Protein AF-A0A4R4U1P6-F1 (afdb_monomer)

Sequence (79 aa):
MPRPRRRPVRPSEARVRRLQELGELHREWVAETADAAGFRPEEHPTPGSDYNLHHVDLDAPGPAQDEFHRRARQVMVLR

Mean predicted aligned error: 5.05 Å

Nearest PDB structures (foldseek):
  5y5z-assembly1_Y  TM=3.403E-01  e=9.945E+00  Thermus thermophilus HB8

pLDDT: mean 93.17, std 7.04, range [61.47, 98.62]

Foldseek 3Di:
DDDDDDDDDDDDPLQVVLVVVLVVLVVVLCVVQVVVQDQDCVVVVDPPDPCVVCSCVPRGPPVSNVVSVVVSCVSVVHD

Structure (mmCIF, N/CA/C/O backbone):
data_AF-A0A4R4U1P6-F1
#
_entry.id   AF-A0A4R4U1P6-F1
#
loop_
_atom_site.group_PDB
_atom_site.id
_atom_site.type_symbol
_atom_site.label_atom_id
_atom_site.label_alt_id
_atom_site.label_comp_id
_atom_site.label_asym_id
_atom_site.label_entity_id
_atom_site.label_seq_id
_atom_site.pdbx_PDB_ins_code
_atom_site.Cartn_x
_atom_site.Cartn_y
_atom_site.Cartn_z
_atom_site.occupancy
_atom_site.B_iso_or_equiv
_atom_site.auth_seq_id
_atom_site.auth_comp_id
_atom_site.auth_asym_id
_atom_site.auth_atom_id
_atom_site.pdbx_PDB_model_num
ATOM 1 N N . MET A 1 1 ? -10.076 33.507 -2.597 1.00 61.47 1 MET A N 1
ATOM 2 C CA . MET A 1 1 ? -10.461 33.166 -1.207 1.00 61.47 1 MET A CA 1
ATOM 3 C C . MET A 1 1 ? -9.620 31.979 -0.739 1.00 61.47 1 MET A C 1
ATOM 5 O O . MET A 1 1 ? -9.772 30.912 -1.327 1.00 61.47 1 MET A O 1
ATOM 9 N N . PRO A 1 2 ? -8.702 32.122 0.234 1.00 70.75 2 PRO A N 1
ATOM 10 C CA . PRO A 1 2 ? -7.976 30.976 0.782 1.00 70.75 2 PRO A CA 1
ATOM 11 C C . PRO A 1 2 ? -8.940 30.056 1.548 1.00 70.75 2 PRO A C 1
ATOM 13 O O . PRO A 1 2 ? -9.786 30.530 2.306 1.00 70.75 2 PRO A O 1
ATOM 16 N N . ARG A 1 3 ? -8.845 28.736 1.335 1.00 72.19 3 ARG A N 1
ATOM 17 C CA . ARG A 1 3 ? -9.664 27.758 2.071 1.00 72.19 3 ARG A CA 1
ATOM 18 C C . ARG A 1 3 ? -9.285 27.789 3.559 1.00 72.19 3 ARG A C 1
ATOM 20 O O . ARG A 1 3 ? -8.090 27.771 3.863 1.00 72.19 3 ARG A O 1
ATOM 27 N N . PRO A 1 4 ? -10.256 27.799 4.489 1.00 75.88 4 PRO A N 1
ATOM 28 C CA . PRO A 1 4 ? -9.956 27.763 5.913 1.00 75.88 4 PRO A CA 1
ATOM 29 C C . PRO A 1 4 ? -9.192 26.480 6.251 1.00 75.88 4 PRO A C 1
ATOM 31 O O . PRO A 1 4 ? -9.610 25.374 5.894 1.00 75.88 4 PRO A O 1
ATOM 34 N N . ARG A 1 5 ? -8.052 26.629 6.935 1.00 76.62 5 ARG A N 1
ATOM 35 C CA . ARG A 1 5 ? -7.264 25.499 7.434 1.00 76.62 5 ARG A CA 1
ATOM 36 C C . ARG A 1 5 ? -8.096 24.755 8.476 1.00 76.62 5 ARG A C 1
ATOM 38 O O . ARG A 1 5 ? -8.370 25.285 9.549 1.00 76.62 5 ARG A O 1
ATOM 45 N N . ARG A 1 6 ? -8.519 23.528 8.157 1.00 80.75 6 ARG A N 1
ATOM 46 C CA . ARG A 1 6 ? -9.173 22.648 9.133 1.00 80.75 6 ARG A CA 1
ATOM 47 C C . ARG A 1 6 ? -8.167 22.300 10.228 1.00 80.75 6 ARG A C 1
ATOM 49 O O . ARG A 1 6 ? -7.036 21.925 9.925 1.00 80.75 6 ARG A O 1
ATOM 56 N N . ARG A 1 7 ? -8.582 22.418 11.492 1.00 86.31 7 ARG A N 1
ATOM 57 C CA . ARG A 1 7 ? -7.779 21.972 12.635 1.00 86.31 7 ARG A CA 1
ATOM 58 C C . ARG A 1 7 ? -7.550 20.460 12.496 1.00 86.31 7 ARG A C 1
ATOM 60 O O . ARG A 1 7 ? -8.533 19.743 12.300 1.00 86.31 7 ARG A O 1
ATOM 67 N N . PRO A 1 8 ? -6.304 19.965 12.565 1.00 84.81 8 PRO A N 1
ATOM 68 C CA . PRO A 1 8 ? -6.052 18.533 12.514 1.00 84.81 8 PRO A CA 1
ATOM 69 C C . PRO A 1 8 ? -6.736 17.856 13.705 1.00 84.81 8 PRO A C 1
ATOM 71 O O . PRO A 1 8 ? -6.592 18.289 14.848 1.00 84.81 8 PRO A O 1
ATOM 74 N N . VAL A 1 9 ? -7.518 16.815 13.420 1.00 88.88 9 VAL A N 1
ATOM 75 C CA . VAL A 1 9 ? -8.218 16.007 14.424 1.00 88.88 9 VAL A CA 1
ATOM 76 C C . VAL A 1 9 ? -7.517 14.662 14.507 1.00 88.88 9 VAL A C 1
ATOM 78 O O . VAL A 1 9 ? -7.287 14.015 13.483 1.00 88.88 9 VAL A O 1
ATOM 81 N N . ARG A 1 10 ? -7.175 14.241 15.727 1.00 90.62 10 ARG A N 1
ATOM 82 C CA . ARG A 1 10 ? -6.569 12.929 15.958 1.00 90.62 10 ARG A CA 1
ATOM 83 C C . ARG A 1 10 ? -7.548 11.822 15.526 1.00 90.62 10 ARG A C 1
ATOM 85 O O . ARG A 1 10 ? -8.726 11.902 15.876 1.00 90.62 10 ARG A O 1
ATOM 92 N N . PRO A 1 11 ? -7.092 10.784 14.804 1.00 93.44 11 PRO A N 1
ATOM 93 C CA . PRO A 1 11 ? -7.910 9.608 14.517 1.00 93.44 11 PRO A CA 1
ATOM 94 C C . PRO A 1 11 ? -8.417 8.929 15.797 1.00 93.44 11 PRO A C 1
ATOM 96 O O . PRO A 1 11 ? -7.741 8.953 16.825 1.00 93.44 11 PRO A O 1
ATOM 99 N N . SER A 1 12 ? -9.580 8.276 15.723 1.00 96.38 12 SER A N 1
ATOM 100 C CA . SER A 1 12 ? -10.046 7.399 16.803 1.00 96.38 12 SER A CA 1
ATOM 101 C C . SER A 1 12 ? -9.097 6.214 16.991 1.00 96.38 12 SER A C 1
ATOM 103 O O . SER A 1 12 ? -8.440 5.787 16.041 1.00 96.38 12 SER A O 1
ATOM 105 N N . GLU A 1 13 ? -9.061 5.623 18.185 1.00 97.75 13 GLU A N 1
ATOM 106 C CA . GLU A 1 13 ? -8.220 4.447 18.451 1.00 97.75 13 GLU A CA 1
ATOM 107 C C . GLU A 1 13 ? -8.521 3.281 17.508 1.00 97.75 13 GLU A C 1
ATOM 109 O O . GLU A 1 13 ? -7.607 2.633 17.011 1.00 97.75 13 GLU A O 1
ATOM 114 N N . ALA A 1 14 ? -9.800 3.044 17.202 1.00 97.31 14 ALA A N 1
ATOM 115 C CA . ALA A 1 14 ? -10.195 2.020 16.241 1.00 97.31 14 ALA A CA 1
ATOM 116 C C . ALA A 1 14 ? -9.614 2.292 14.845 1.00 97.31 14 ALA A C 1
ATOM 118 O O . ALA A 1 14 ? -9.204 1.363 14.158 1.00 97.31 14 ALA A O 1
ATOM 119 N N . ARG A 1 15 ? -9.547 3.563 14.425 1.00 96.38 15 ARG A N 1
ATOM 120 C CA . ARG A 1 15 ? -8.901 3.938 13.163 1.00 96.38 15 ARG A CA 1
ATOM 121 C C . ARG A 1 15 ? -7.385 3.766 13.236 1.00 96.38 15 ARG A C 1
ATOM 123 O O . ARG A 1 15 ? -6.809 3.304 12.262 1.00 96.38 15 ARG A O 1
ATOM 130 N N . VAL A 1 16 ? -6.755 4.100 14.362 1.00 97.56 16 VAL A N 1
ATOM 131 C CA . VAL A 1 16 ? -5.314 3.869 14.566 1.00 97.56 16 VAL A CA 1
ATOM 132 C C . VAL A 1 16 ? -4.985 2.379 14.461 1.00 97.56 16 VAL A C 1
ATOM 134 O O . VAL A 1 16 ? -4.089 2.029 13.704 1.00 97.56 16 VAL A O 1
ATOM 137 N N . ARG A 1 17 ? -5.748 1.508 15.135 1.00 98.12 17 ARG A N 1
ATOM 138 C CA . ARG A 1 17 ? -5.544 0.050 15.082 1.00 98.12 17 ARG A CA 1
ATOM 139 C C . ARG A 1 17 ? -5.631 -0.502 13.658 1.00 98.12 17 ARG A C 1
ATOM 141 O O . ARG A 1 17 ? -4.745 -1.232 13.242 1.00 98.12 17 ARG A O 1
ATOM 148 N N . ARG A 1 18 ? -6.633 -0.080 12.879 1.00 98.38 18 ARG A N 1
ATOM 149 C CA . ARG A 1 18 ? -6.761 -0.492 11.468 1.00 98.38 18 ARG A CA 1
ATOM 150 C C . ARG A 1 18 ? -5.601 -0.015 10.599 1.00 98.38 18 ARG A C 1
ATOM 152 O O . ARG A 1 18 ? -5.166 -0.740 9.721 1.00 98.38 18 ARG A O 1
ATOM 159 N N . LEU A 1 19 ? -5.095 1.198 10.830 1.00 97.81 19 LEU A N 1
ATOM 160 C CA . LEU A 1 19 ? -3.934 1.703 10.091 1.00 97.81 19 LEU A CA 1
ATOM 161 C C . LEU A 1 19 ? -2.653 0.934 10.441 1.00 97.81 19 LEU A C 1
ATOM 163 O O . LEU A 1 19 ? -1.821 0.734 9.565 1.00 97.81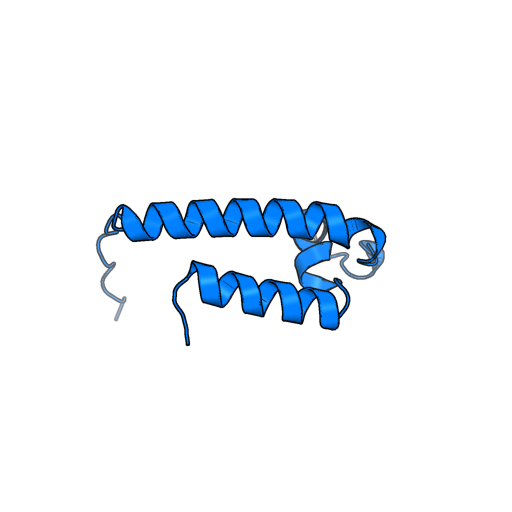 19 LEU A O 1
ATOM 167 N N . GLN A 1 20 ? -2.503 0.494 11.693 1.00 98.44 20 GLN A N 1
ATOM 168 C CA . GLN A 1 20 ? -1.395 -0.374 12.101 1.00 98.44 20 GLN A CA 1
ATOM 169 C C . GLN A 1 20 ? -1.494 -1.737 11.418 1.00 98.44 20 GLN A C 1
ATOM 171 O O . GLN A 1 20 ? -0.533 -2.171 10.798 1.00 98.44 20 GLN A O 1
ATOM 176 N N . GLU A 1 21 ? -2.670 -2.362 11.459 1.00 98.56 21 GLU A N 1
ATOM 177 C CA . GLU A 1 21 ? -2.929 -3.640 10.790 1.00 98.56 21 GLU A CA 1
ATOM 178 C C . GLU A 1 21 ? -2.712 -3.551 9.271 1.00 98.56 21 GLU A C 1
ATOM 180 O O . GLU A 1 21 ? -2.084 -4.426 8.685 1.00 98.56 21 GLU A O 1
ATOM 185 N N . LEU A 1 22 ? -3.146 -2.456 8.637 1.00 98.50 22 LEU A N 1
ATOM 186 C CA . LEU A 1 22 ? -2.885 -2.196 7.221 1.00 98.50 22 LEU A CA 1
ATOM 187 C C . LEU A 1 22 ? -1.384 -2.046 6.930 1.00 98.50 22 LEU A C 1
ATOM 189 O O . LEU A 1 22 ? -0.918 -2.501 5.891 1.00 98.50 22 LEU A O 1
ATOM 193 N N . GLY A 1 23 ? -0.632 -1.415 7.835 1.00 98.12 23 GLY A N 1
ATOM 194 C CA . GLY A 1 23 ? 0.817 -1.270 7.710 1.00 98.12 23 GLY A CA 1
ATOM 195 C C . GLY A 1 23 ? 1.570 -2.595 7.854 1.00 98.12 23 GLY A C 1
ATOM 196 O O . GLY A 1 23 ? 2.526 -2.824 7.120 1.00 98.12 23 GLY A O 1
ATOM 197 N N . GLU A 1 24 ? 1.140 -3.479 8.758 1.00 98.62 24 GLU A N 1
ATOM 198 C CA . GLU A 1 24 ? 1.697 -4.837 8.865 1.00 98.62 24 GLU A CA 1
ATOM 199 C C . GLU A 1 24 ? 1.363 -5.667 7.619 1.00 98.62 24 GLU A C 1
ATOM 201 O O . GLU A 1 24 ? 2.263 -6.247 7.019 1.00 98.62 24 GLU A O 1
ATOM 206 N N . LEU A 1 25 ? 0.107 -5.622 7.155 1.00 98.44 25 LEU A N 1
ATOM 207 C CA . LEU A 1 25 ? -0.313 -6.260 5.904 1.00 98.44 25 LEU A CA 1
ATOM 208 C C . LEU A 1 25 ? 0.536 -5.796 4.710 1.00 98.44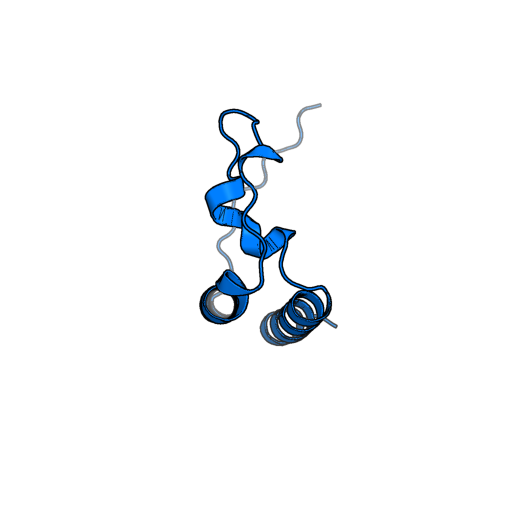 25 LEU A C 1
ATOM 210 O O . LEU A 1 25 ? 0.949 -6.614 3.895 1.00 98.44 25 LEU A O 1
ATOM 214 N N . HIS A 1 26 ? 0.781 -4.487 4.590 1.00 98.19 26 HIS A N 1
ATOM 215 C CA . HIS A 1 26 ? 1.614 -3.928 3.522 1.00 98.19 26 HIS A CA 1
ATOM 216 C C . HIS A 1 26 ? 3.065 -4.388 3.631 1.00 98.19 26 HIS A C 1
ATOM 218 O O . HIS A 1 26 ? 3.646 -4.789 2.629 1.00 98.19 26 HIS A O 1
ATOM 224 N N . ARG A 1 27 ? 3.630 -4.415 4.843 1.00 97.69 27 ARG A N 1
ATOM 225 C CA . ARG A 1 27 ? 4.995 -4.904 5.069 1.00 97.69 27 ARG A CA 1
ATOM 2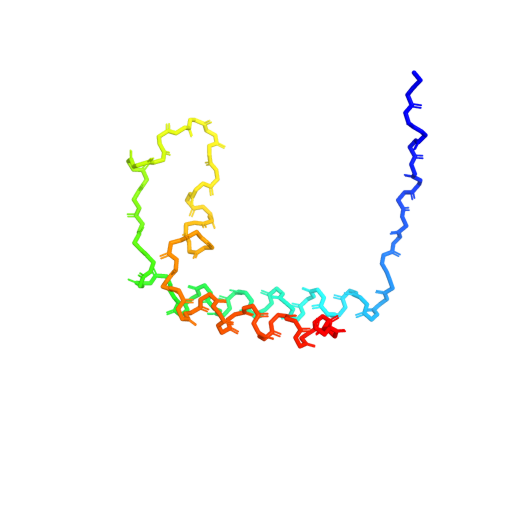26 C C . ARG A 1 27 ? 5.158 -6.361 4.639 1.00 97.69 27 ARG A C 1
ATOM 228 O O . ARG A 1 27 ? 6.129 -6.674 3.955 1.00 97.69 27 ARG A O 1
ATOM 235 N N . GLU A 1 28 ? 4.233 -7.229 5.043 1.00 97.88 28 GLU A N 1
ATOM 236 C CA . GLU A 1 28 ? 4.224 -8.644 4.647 1.00 97.88 28 GLU A CA 1
ATOM 237 C C . GLU A 1 28 ? 4.110 -8.780 3.127 1.00 97.88 28 GLU A C 1
ATOM 239 O O . GLU A 1 28 ? 4.933 -9.438 2.496 1.00 97.88 28 GLU A O 1
ATOM 244 N N . TRP A 1 29 ? 3.147 -8.078 2.529 1.00 98.00 29 TRP A N 1
ATOM 245 C CA . TRP A 1 29 ? 2.917 -8.112 1.090 1.00 98.00 29 TRP A CA 1
ATOM 246 C C . TRP A 1 29 ? 4.132 -7.643 0.277 1.00 98.00 29 TRP A C 1
ATOM 248 O O . TRP A 1 29 ? 4.488 -8.289 -0.709 1.00 98.00 29 TRP A O 1
ATOM 258 N N . VAL A 1 30 ? 4.804 -6.565 0.701 1.00 97.31 30 VAL A N 1
ATOM 259 C CA . VAL A 1 30 ? 6.041 -6.093 0.061 1.00 97.31 30 VAL A CA 1
ATOM 260 C C . VAL A 1 30 ? 7.126 -7.162 0.139 1.00 97.31 30 VAL A C 1
ATOM 262 O O . VAL A 1 30 ? 7.757 -7.452 -0.873 1.00 97.31 30 VAL A O 1
ATOM 265 N N . ALA A 1 31 ? 7.328 -7.774 1.310 1.00 96.19 31 ALA A N 1
ATOM 266 C CA . ALA A 1 31 ? 8.347 -8.805 1.493 1.00 96.19 31 ALA A CA 1
ATOM 267 C C . ALA A 1 31 ? 8.106 -10.040 0.607 1.00 96.19 31 ALA A C 1
ATOM 269 O O . ALA A 1 31 ? 9.059 -10.613 0.090 1.00 96.19 31 ALA A O 1
ATOM 270 N N . GLU A 1 32 ? 6.846 -10.426 0.403 1.00 96.19 32 GLU A N 1
ATOM 271 C CA . GLU A 1 32 ? 6.466 -11.565 -0.444 1.00 96.19 32 GLU A CA 1
ATOM 272 C C . GLU A 1 32 ? 6.517 -11.249 -1.947 1.00 96.19 32 GLU A C 1
ATOM 274 O O . GLU A 1 32 ? 6.727 -12.146 -2.762 1.00 96.19 32 GLU A O 1
ATOM 279 N N . THR A 1 33 ? 6.310 -9.985 -2.324 1.00 96.88 33 THR A N 1
ATOM 280 C CA . THR A 1 33 ? 6.123 -9.583 -3.729 1.00 96.88 33 THR A CA 1
ATOM 281 C C . THR A 1 33 ? 7.367 -8.940 -4.342 1.00 96.88 33 THR A C 1
ATOM 283 O O . THR A 1 33 ? 7.454 -8.862 -5.566 1.00 96.88 33 THR A O 1
ATOM 286 N N . ALA A 1 34 ? 8.339 -8.508 -3.532 1.00 92.75 34 ALA A N 1
ATOM 287 C CA . ALA A 1 34 ? 9.517 -7.766 -3.990 1.00 92.75 34 ALA A CA 1
ATOM 288 C C . ALA A 1 34 ? 10.269 -8.457 -5.139 1.00 92.75 34 ALA A C 1
ATOM 290 O O . ALA A 1 34 ? 10.596 -7.802 -6.120 1.00 92.75 34 ALA A O 1
ATOM 291 N N . ASP A 1 35 ? 10.471 -9.775 -5.068 1.00 92.12 35 ASP A N 1
ATOM 292 C CA . ASP A 1 35 ? 11.180 -10.525 -6.118 1.00 92.12 35 ASP A CA 1
ATOM 293 C C . ASP A 1 35 ? 10.403 -10.584 -7.446 1.00 92.12 35 ASP A C 1
ATOM 295 O O . ASP A 1 35 ? 10.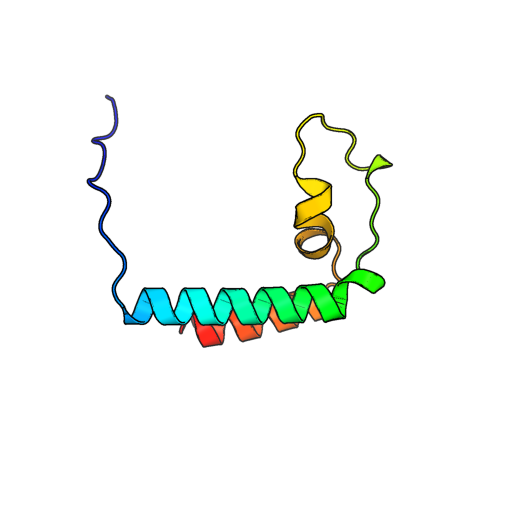991 -10.741 -8.517 1.00 92.12 35 ASP A O 1
ATOM 299 N N . ALA A 1 36 ? 9.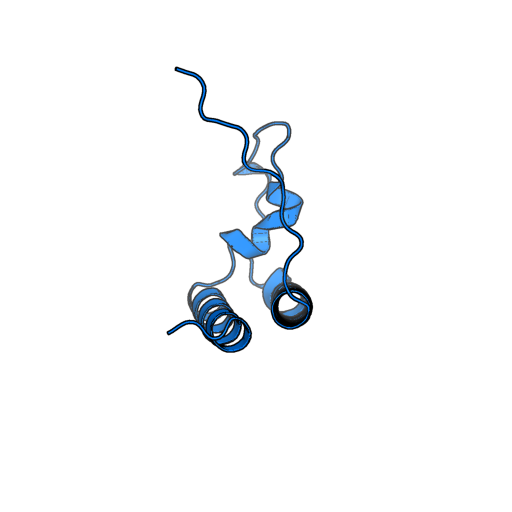072 -10.478 -7.387 1.00 93.38 36 ALA A N 1
ATOM 300 C CA . ALA A 1 36 ? 8.199 -10.489 -8.558 1.00 93.38 36 ALA A CA 1
ATOM 301 C C . ALA A 1 36 ? 7.954 -9.084 -9.132 1.00 93.38 36 ALA A C 1
ATOM 303 O O . ALA A 1 36 ? 7.600 -8.961 -10.307 1.00 93.38 36 ALA A O 1
ATOM 304 N N . ALA A 1 37 ? 8.122 -8.037 -8.321 1.00 91.06 37 ALA A N 1
ATOM 305 C CA . ALA A 1 37 ? 8.056 -6.653 -8.763 1.00 91.06 37 ALA A CA 1
ATOM 306 C C . ALA A 1 37 ? 9.361 -6.294 -9.486 1.00 91.06 37 ALA A C 1
ATOM 308 O O . ALA A 1 37 ? 10.446 -6.294 -8.909 1.00 91.06 37 ALA A O 1
ATOM 309 N N . GLY A 1 38 ? 9.274 -6.009 -10.784 1.00 90.44 38 GLY A N 1
ATOM 310 C CA . GLY A 1 38 ? 10.454 -5.669 -11.572 1.00 90.44 38 GLY A CA 1
ATOM 311 C C . GLY A 1 38 ? 11.001 -4.300 -11.176 1.00 90.44 38 GLY A C 1
ATOM 312 O O . GLY A 1 38 ? 10.449 -3.293 -11.595 1.00 90.44 38 GLY A O 1
ATOM 313 N N . PHE A 1 39 ? 12.098 -4.251 -10.421 1.00 93.00 39 PHE A N 1
ATOM 314 C CA . PHE A 1 39 ? 12.763 -2.991 -10.084 1.00 93.00 39 PHE A CA 1
ATOM 315 C C . PHE A 1 39 ? 13.523 -2.417 -11.294 1.00 93.00 39 PHE A C 1
ATOM 317 O O . PHE A 1 39 ? 14.498 -3.019 -11.749 1.00 93.00 39 PHE A O 1
ATOM 324 N N . ARG A 1 40 ? 13.082 -1.258 -11.807 1.00 91.62 40 ARG A N 1
ATOM 325 C CA . ARG A 1 40 ? 13.612 -0.596 -13.021 1.00 91.62 40 ARG A CA 1
ATOM 326 C C . ARG A 1 40 ? 13.881 0.900 -12.814 1.00 91.62 40 ARG A C 1
ATOM 328 O O . ARG A 1 40 ? 13.216 1.750 -13.409 1.00 91.62 40 ARG A O 1
ATOM 335 N N . PRO A 1 41 ? 14.837 1.277 -11.950 1.00 92.12 41 PRO A N 1
ATOM 336 C CA . PRO A 1 41 ? 15.102 2.681 -11.617 1.00 92.12 41 PRO A CA 1
ATOM 337 C C . PRO A 1 41 ? 15.488 3.542 -12.832 1.00 92.12 41 PRO A C 1
ATOM 339 O O . PRO A 1 41 ? 15.274 4.752 -12.828 1.00 92.12 41 PRO A O 1
ATOM 342 N N . GLU A 1 42 ? 16.027 2.937 -13.888 1.00 93.19 42 GLU A N 1
ATOM 343 C CA . GLU A 1 42 ? 16.353 3.586 -15.158 1.00 93.19 42 GLU A CA 1
ATOM 344 C C . GLU A 1 42 ? 15.125 4.078 -15.938 1.00 93.19 42 GLU A C 1
ATOM 346 O O . GLU A 1 42 ? 15.225 5.080 -16.648 1.00 93.19 42 GLU A O 1
ATOM 351 N N . GLU A 1 43 ? 13.967 3.427 -15.779 1.00 91.81 43 GLU A N 1
ATOM 352 C CA . GLU A 1 43 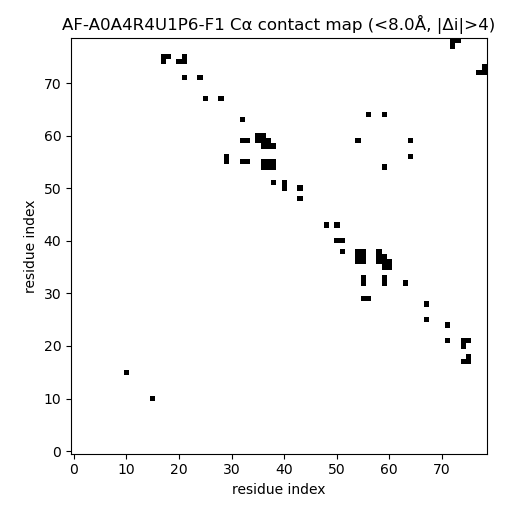? 12.688 3.874 -16.351 1.00 91.81 43 GLU A CA 1
ATOM 353 C C . GLU A 1 43 ? 12.070 5.021 -15.520 1.00 91.81 43 GLU A C 1
ATOM 355 O O . GLU A 1 43 ? 11.193 5.746 -15.999 1.00 91.81 43 GLU A O 1
ATOM 360 N N . HIS A 1 44 ? 12.596 5.265 -14.311 1.00 90.25 44 HIS A N 1
ATOM 361 C CA . HIS A 1 44 ? 12.158 6.304 -13.374 1.00 90.25 44 HIS A CA 1
ATOM 362 C C . HIS A 1 44 ? 13.293 7.275 -12.974 1.00 90.25 44 HIS A C 1
ATOM 364 O O . HIS A 1 44 ? 13.556 7.475 -11.786 1.00 90.25 44 HIS A O 1
ATOM 370 N N . PRO A 1 45 ? 13.949 7.968 -13.931 1.00 90.44 45 PRO A N 1
ATOM 371 C CA . PRO A 1 45 ? 15.169 8.746 -13.681 1.00 90.44 45 PRO A CA 1
ATOM 372 C C . PRO A 1 45 ? 14.932 10.100 -12.987 1.00 90.44 45 PRO A C 1
ATOM 374 O O . PRO A 1 45 ? 15.851 10.914 -12.875 1.00 90.44 45 PRO A O 1
ATOM 377 N N . THR A 1 46 ? 13.703 10.392 -12.561 1.00 91.94 46 THR A N 1
ATOM 378 C CA . THR A 1 46 ? 13.326 11.697 -12.009 1.00 91.94 46 THR A CA 1
ATOM 379 C C . THR A 1 46 ? 14.061 11.961 -10.688 1.00 91.94 46 THR A C 1
ATOM 381 O O . THR A 1 46 ? 13.865 11.219 -9.722 1.00 91.94 46 THR A O 1
ATOM 384 N N . PRO A 1 47 ? 14.864 13.039 -10.584 1.00 91.50 47 PRO A N 1
ATOM 385 C CA . PRO A 1 47 ? 15.540 13.384 -9.339 1.00 91.50 47 PRO A CA 1
A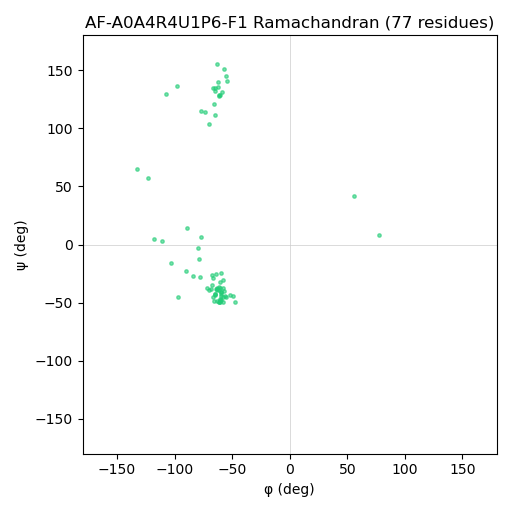TOM 386 C C . PRO A 1 47 ? 14.547 13.605 -8.195 1.00 91.50 47 PRO A C 1
ATOM 388 O O . PRO A 1 47 ? 13.570 14.337 -8.341 1.00 91.50 47 PRO A O 1
ATOM 391 N N . GLY A 1 48 ? 14.815 12.982 -7.046 1.00 89.88 48 GLY A N 1
ATOM 392 C CA . GLY A 1 48 ? 13.930 13.044 -5.881 1.00 89.88 48 GLY A CA 1
ATOM 393 C C . GLY A 1 48 ? 12.694 12.148 -5.975 1.00 89.88 48 GLY A C 1
ATOM 394 O O . GLY A 1 48 ? 11.828 12.250 -5.110 1.00 89.88 48 GLY A O 1
ATOM 395 N N . SER A 1 49 ? 12.604 11.282 -6.989 1.00 91.31 49 SER A N 1
ATOM 396 C CA . SER A 1 49 ? 11.596 10.227 -7.015 1.00 91.31 49 SER A CA 1
ATOM 397 C C . SER A 1 49 ? 11.788 9.271 -5.841 1.00 91.31 49 SER A C 1
ATOM 399 O O . SER A 1 49 ? 12.901 8.878 -5.490 1.00 91.31 49 SER A O 1
ATOM 401 N N . ASP A 1 50 ? 10.668 8.877 -5.262 1.00 93.62 50 ASP A N 1
ATOM 402 C CA . ASP A 1 50 ? 10.534 7.846 -4.247 1.00 93.62 50 ASP A CA 1
ATOM 403 C C . ASP A 1 50 ? 10.318 6.449 -4.856 1.00 93.62 50 ASP A C 1
ATOM 405 O O . ASP A 1 50 ? 9.998 5.514 -4.127 1.00 93.62 50 ASP A O 1
ATOM 409 N N . TYR A 1 51 ? 10.555 6.271 -6.166 1.00 94.50 51 TYR A N 1
ATOM 410 C CA . TYR A 1 51 ? 10.396 4.992 -6.867 1.00 94.50 51 TYR A CA 1
ATOM 411 C C . TYR A 1 51 ? 11.083 3.833 -6.137 1.00 94.50 51 TYR A C 1
ATOM 413 O O . TYR A 1 51 ? 10.472 2.797 -5.913 1.00 94.50 51 TYR A O 1
ATOM 421 N N . ASN A 1 52 ? 12.315 4.019 -5.658 1.00 91.62 52 ASN A N 1
ATOM 422 C CA . ASN A 1 52 ? 13.033 2.965 -4.934 1.00 91.62 52 ASN A CA 1
ATOM 423 C C . ASN A 1 52 ? 12.285 2.473 -3.681 1.00 91.62 52 ASN A C 1
ATOM 425 O O . ASN A 1 52 ? 12.410 1.306 -3.317 1.00 91.62 52 ASN A O 1
ATOM 429 N N . LEU A 1 53 ? 11.504 3.347 -3.038 1.00 91.50 53 LEU A N 1
ATOM 430 C CA . LEU A 1 53 ? 10.689 3.016 -1.867 1.00 91.50 53 LEU A CA 1
ATOM 431 C C . LEU A 1 53 ? 9.337 2.397 -2.245 1.00 91.50 53 LEU A C 1
ATOM 433 O O . LEU A 1 53 ? 8.794 1.635 -1.452 1.00 91.50 53 LEU A O 1
ATOM 437 N N . HIS A 1 54 ? 8.814 2.712 -3.434 1.00 94.44 54 HIS A N 1
ATOM 438 C CA . HIS A 1 54 ? 7.449 2.382 -3.856 1.00 94.44 54 HIS A CA 1
ATOM 439 C C . HIS A 1 54 ? 7.358 1.459 -5.077 1.00 94.44 54 HIS A C 1
ATOM 441 O O . HIS A 1 54 ? 6.257 1.193 -5.544 1.00 94.44 54 HIS A O 1
ATOM 447 N N . HIS A 1 55 ? 8.470 0.943 -5.607 1.00 95.50 55 HIS A N 1
ATOM 448 C CA . HIS A 1 55 ? 8.444 0.147 -6.839 1.00 95.50 55 HIS A CA 1
ATOM 449 C C . HIS A 1 55 ? 7.528 -1.077 -6.721 1.00 95.50 55 HIS A C 1
ATOM 451 O O . HIS A 1 55 ? 6.804 -1.378 -7.657 1.00 95.50 55 HIS A O 1
ATOM 457 N N . VAL A 1 56 ? 7.468 -1.739 -5.559 1.00 96.81 56 VAL A N 1
ATOM 458 C CA . VAL A 1 56 ? 6.541 -2.865 -5.350 1.00 96.81 56 VAL A CA 1
ATOM 459 C C . VAL A 1 56 ? 5.082 -2.408 -5.436 1.00 96.81 56 VAL A C 1
ATOM 461 O O . VAL A 1 56 ? 4.266 -3.093 -6.042 1.00 96.81 56 VAL A O 1
ATOM 464 N N . ASP A 1 57 ? 4.760 -1.219 -4.921 1.00 95.19 57 ASP A N 1
ATOM 465 C CA . ASP A 1 57 ? 3.410 -0.638 -4.991 1.00 95.19 57 ASP A CA 1
ATOM 466 C C . ASP A 1 57 ? 2.971 -0.342 -6.437 1.00 95.19 57 ASP A C 1
ATOM 468 O O . ASP A 1 57 ? 1.775 -0.289 -6.722 1.00 95.19 57 ASP A O 1
ATOM 472 N N . LEU A 1 58 ? 3.933 -0.134 -7.340 1.00 93.62 58 LEU A N 1
ATOM 473 C CA . LEU A 1 58 ? 3.706 0.234 -8.738 1.00 93.62 58 LEU A CA 1
ATOM 474 C C . LEU A 1 58 ? 3.756 -0.981 -9.673 1.00 93.62 58 LEU A C 1
ATOM 476 O O . LEU A 1 58 ? 2.876 -1.151 -10.518 1.00 93.62 58 LEU A O 1
ATOM 480 N N . ASP A 1 59 ? 4.757 -1.836 -9.479 1.00 95.56 59 ASP A N 1
ATOM 481 C CA . ASP A 1 59 ? 5.185 -2.858 -10.436 1.00 95.56 59 ASP A CA 1
ATOM 482 C C . ASP A 1 59 ? 4.882 -4.288 -9.967 1.00 95.56 59 ASP A C 1
ATOM 484 O O . ASP A 1 59 ? 5.219 -5.255 -10.658 1.00 95.56 59 ASP A O 1
ATOM 488 N N . ALA A 1 60 ? 4.234 -4.461 -8.808 1.00 96.62 60 ALA A N 1
ATOM 489 C CA . ALA A 1 60 ? 3.732 -5.768 -8.396 1.00 96.62 60 ALA A CA 1
ATOM 490 C C . ALA A 1 60 ? 2.800 -6.367 -9.468 1.00 96.62 60 ALA A C 1
ATOM 492 O O . ALA A 1 60 ? 2.008 -5.637 -10.074 1.00 96.62 60 ALA A O 1
ATOM 493 N N . PRO A 1 61 ? 2.806 -7.698 -9.666 1.00 96.50 61 PRO A N 1
ATOM 494 C CA . PRO A 1 61 ? 1.879 -8.351 -10.583 1.00 96.50 61 PRO A CA 1
ATOM 495 C C . PRO A 1 61 ? 0.41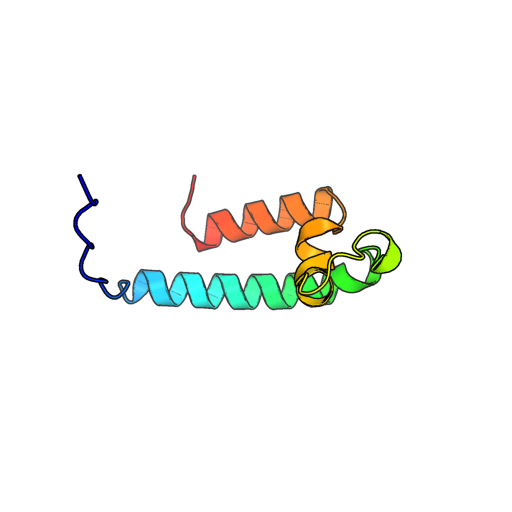7 -8.002 -10.270 1.00 96.50 61 PRO A C 1
ATOM 497 O O . PRO A 1 61 ? 0.015 -7.996 -9.107 1.00 96.50 61 PRO A O 1
ATOM 500 N N . GLY A 1 62 ? -0.405 -7.793 -11.304 1.00 96.00 62 GLY A N 1
ATOM 501 C CA . GLY A 1 62 ? -1.822 -7.420 -11.151 1.00 96.00 62 GLY A CA 1
ATOM 502 C C . GLY A 1 62 ? -2.599 -8.274 -10.132 1.00 96.00 62 GLY A C 1
ATOM 503 O O . GLY A 1 62 ? -3.189 -7.709 -9.214 1.00 96.00 62 GLY A O 1
ATOM 504 N N . PRO A 1 63 ? -2.526 -9.620 -10.184 1.00 97.00 63 PRO A N 1
ATOM 505 C CA . PRO A 1 63 ? -3.186 -10.471 -9.191 1.00 97.00 63 PRO A CA 1
ATOM 506 C C . PRO A 1 63 ? -2.714 -10.249 -7.744 1.00 97.00 63 PRO A C 1
ATOM 508 O O . PRO A 1 63 ? -3.508 -10.383 -6.814 1.00 97.00 63 PRO A O 1
ATOM 511 N N . ALA A 1 64 ? -1.439 -9.899 -7.536 1.00 96.81 64 ALA A N 1
ATOM 512 C CA . ALA A 1 64 ? -0.906 -9.595 -6.209 1.00 96.81 64 ALA A CA 1
ATOM 513 C C . ALA A 1 64 ? -1.437 -8.249 -5.690 1.00 96.81 64 ALA A C 1
ATOM 515 O O . ALA A 1 64 ? -1.766 -8.138 -4.508 1.00 96.81 64 ALA A O 1
ATOM 516 N N . GLN A 1 65 ? -1.585 -7.252 -6.570 1.00 96.69 65 GLN A N 1
ATOM 517 C CA . GLN A 1 65 ? -2.228 -5.981 -6.225 1.00 96.69 65 GLN A CA 1
ATOM 518 C C . GLN A 1 65 ? -3.711 -6.180 -5.888 1.00 96.69 65 GLN A C 1
ATOM 520 O O . GLN A 1 65 ? -4.197 -5.635 -4.898 1.00 96.69 65 GLN A O 1
ATOM 525 N N . ASP A 1 66 ? -4.434 -6.982 -6.673 1.00 97.75 66 ASP A N 1
ATOM 526 C CA . ASP A 1 66 ? -5.851 -7.281 -6.434 1.00 97.75 66 ASP A CA 1
ATOM 527 C C . ASP A 1 66 ? -6.067 -7.948 -5.070 1.00 97.75 66 ASP A C 1
ATOM 529 O O . ASP A 1 66 ? -6.964 -7.566 -4.309 1.00 97.75 66 ASP A O 1
ATOM 533 N N . GLU A 1 67 ? -5.214 -8.917 -4.731 1.00 97.19 67 GLU A N 1
ATOM 534 C CA . GLU A 1 67 ? -5.225 -9.587 -3.432 1.00 97.19 67 GLU A CA 1
ATOM 535 C C . GLU A 1 67 ? -4.969 -8.604 -2.284 1.00 97.19 67 GLU A C 1
ATOM 537 O O . GLU A 1 67 ? -5.743 -8.556 -1.319 1.00 97.19 67 GLU A O 1
ATOM 542 N N . PHE A 1 68 ? -3.923 -7.780 -2.406 1.00 97.62 68 PHE A N 1
ATOM 543 C CA . PHE A 1 68 ? -3.597 -6.759 -1.416 1.00 97.62 68 PHE A CA 1
ATOM 544 C C . PHE A 1 68 ? -4.759 -5.786 -1.215 1.00 97.62 68 PHE A C 1
ATOM 546 O O . PHE A 1 68 ? -5.207 -5.582 -0.085 1.00 97.62 68 PHE A O 1
ATOM 553 N N . HIS A 1 69 ? -5.319 -5.239 -2.296 1.00 97.56 69 HIS A N 1
ATOM 554 C CA . HIS A 1 69 ? -6.440 -4.306 -2.228 1.00 97.56 69 HIS A CA 1
ATOM 555 C C . HIS A 1 69 ? -7.682 -4.937 -1.596 1.00 97.56 69 HIS A C 1
ATOM 557 O O . HIS A 1 69 ? -8.368 -4.286 -0.800 1.00 97.56 69 HIS A O 1
ATOM 563 N N . ARG A 1 70 ? -7.971 -6.210 -1.895 1.00 98.12 70 ARG A N 1
ATOM 564 C CA . ARG A 1 70 ? -9.077 -6.935 -1.262 1.00 98.12 70 ARG A CA 1
ATOM 565 C C . ARG A 1 70 ? -8.879 -7.040 0.251 1.00 98.12 70 ARG A C 1
ATOM 567 O O . ARG A 1 70 ? -9.794 -6.691 1.000 1.00 98.12 70 ARG A O 1
ATOM 574 N N . ARG A 1 71 ? -7.696 -7.464 0.710 1.00 98.19 71 ARG A N 1
ATOM 575 C CA . ARG A 1 71 ? -7.364 -7.577 2.144 1.00 98.19 71 ARG A CA 1
ATOM 576 C C . ARG A 1 71 ? -7.344 -6.207 2.834 1.00 98.19 71 ARG A C 1
ATOM 578 O O . ARG A 1 71 ? -7.933 -6.048 3.901 1.00 98.19 71 ARG A O 1
ATOM 585 N N . ALA A 1 72 ? -6.777 -5.184 2.197 1.00 98.06 72 ALA A N 1
ATOM 586 C CA . ALA A 1 72 ? -6.742 -3.817 2.716 1.00 98.06 72 ALA A CA 1
ATOM 587 C C . ALA A 1 72 ? -8.152 -3.245 2.944 1.00 98.06 72 ALA A C 1
ATOM 589 O O . ALA A 1 72 ? -8.419 -2.614 3.971 1.00 98.06 72 ALA A O 1
ATOM 590 N N . ARG A 1 73 ? -9.093 -3.504 2.024 1.00 98.06 73 ARG A N 1
ATOM 591 C CA . ARG A 1 73 ? -10.503 -3.107 2.188 1.00 98.06 73 ARG A CA 1
ATOM 592 C C . ARG A 1 73 ? -11.157 -3.799 3.378 1.00 98.06 73 ARG A C 1
ATOM 594 O O . ARG A 1 73 ? -11.896 -3.141 4.107 1.00 98.06 73 ARG A O 1
ATOM 601 N N . GLN A 1 74 ? -10.851 -5.075 3.614 1.00 98.00 74 GLN A N 1
ATOM 602 C CA . GLN A 1 74 ? -11.352 -5.813 4.777 1.00 98.00 74 GLN A CA 1
ATOM 603 C C . GLN A 1 74 ? -10.847 -5.198 6.090 1.00 98.00 74 GLN A C 1
ATOM 605 O O . GLN A 1 74 ? -11.667 -4.872 6.949 1.00 98.00 74 GLN A O 1
ATOM 610 N N . VAL A 1 75 ? -9.538 -4.931 6.206 1.00 97.88 75 VAL A N 1
ATOM 611 C CA . VAL A 1 75 ? -8.933 -4.259 7.377 1.00 97.88 75 VAL A CA 1
ATOM 612 C C . VAL A 1 75 ? -9.589 -2.901 7.632 1.00 97.88 75 VAL A C 1
ATOM 614 O O . VAL A 1 75 ? -9.952 -2.545 8.757 1.00 97.88 75 VAL A O 1
ATOM 617 N N . MET A 1 76 ? -9.803 -2.134 6.564 1.00 97.50 76 MET A N 1
ATOM 618 C CA . MET A 1 76 ? -10.393 -0.801 6.650 1.00 97.50 76 MET A CA 1
ATOM 619 C C . MET A 1 76 ? -11.920 -0.804 6.798 1.00 97.50 76 MET A C 1
ATOM 621 O O . MET A 1 76 ? -12.504 0.264 6.996 1.00 97.50 76 MET A O 1
ATOM 625 N N . VAL A 1 77 ? -12.563 -1.977 6.769 1.00 95.81 77 VAL A N 1
ATOM 626 C CA . VAL A 1 77 ? -14.024 -2.149 6.825 1.00 95.81 77 VAL A CA 1
ATOM 627 C C . VAL A 1 77 ? -14.720 -1.353 5.710 1.00 95.81 77 VAL A C 1
ATOM 629 O O . VAL A 1 77 ? -15.737 -0.686 5.912 1.00 95.81 7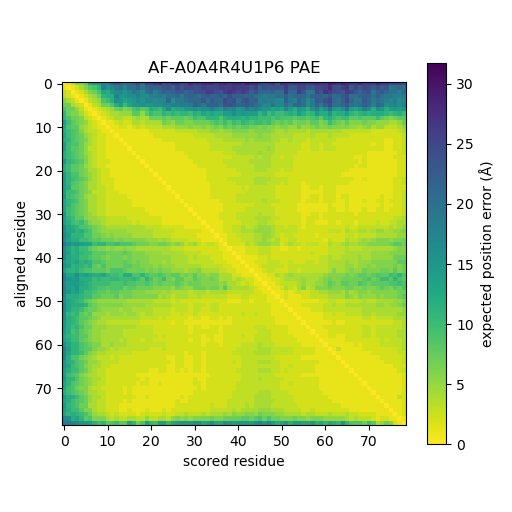7 VAL A O 1
ATOM 632 N N . LEU A 1 78 ? -14.130 -1.388 4.516 1.00 91.62 78 LEU A N 1
ATOM 633 C CA . LEU A 1 78 ? -14.656 -0.760 3.310 1.00 91.62 78 LEU A CA 1
ATOM 634 C C . LEU A 1 78 ? -15.388 -1.813 2.474 1.00 91.62 78 LEU A C 1
ATOM 636 O O . LEU A 1 78 ? -14.900 -2.929 2.310 1.00 91.62 78 LEU A O 1
ATOM 640 N N . ARG A 1 79 ? -16.565 -1.443 1.962 1.00 77.94 79 ARG A N 1
ATOM 641 C CA . ARG A 1 79 ? -17.306 -2.241 0.974 1.00 77.94 79 ARG A CA 1
ATOM 642 C C . ARG A 1 79 ? -16.664 -2.075 -0.375 1.00 77.94 79 ARG A C 1
ATOM 644 O O . ARG A 1 79 ? -16.459 -0.894 -0.739 1.00 77.94 79 ARG A O 1
#

Secondary structure (DSSP, 8-state):
-PPP-PPP-PPPHHHHHHHHHHHHHHHHHHHHHTTTS---GGG---TT--HHHHHHHHHS-HHHHHHHHHHHHHHHT--

Solvent-accessible surface area (backbone atoms only — not comparable to full-atom values): 4947 Å² total; per-residue (Å²): 133,85,80,81,82,75,79,90,72,84,74,54,68,73,55,50,52,33,52,51,54,43,50,51,52,48,53,54,49,46,71,73,37,44,90,67,15,70,83,56,63,81,83,55,73,56,86,89,60,59,53,92,83,40,41,48,83,72,42,36,50,67,72,59,50,52,52,49,52,55,52,47,29,58,59,65,72,52,133

Radius of gyration: 16.48 Å; Cα contacts (8 Å, |Δi|>4): 43; chains: 1; bounding box: 34×45×35 Å